Protein AF-A0A8T3CC14-F1 (afdb_monomer)

InterPro domains:
  IPR018848 WIYLD domain [PF10440] (1-51)
  IPR043017 WIYLD domain superfamily [G3DSA:1.10.8.850] (1-60)

pLDDT: mean 75.84, std 18.93, range [40.72, 94.38]

Organism: Dendrobium nobile (NCBI:txid94219)

Structure (mmCIF, N/CA/C/O backbone):
data_AF-A0A8T3CC14-F1
#
_entry.id   AF-A0A8T3CC14-F1
#
loop_
_atom_site.group_PDB
_atom_site.id
_atom_site.type_symbol
_atom_site.label_atom_id
_atom_site.label_alt_id
_atom_site.label_comp_id
_atom_site.label_asym_id
_atom_site.label_entity_id
_atom_site.label_seq_id
_atom_site.pdbx_PDB_ins_code
_atom_site.Cartn_x
_atom_site.Cartn_y
_atom_site.Cartn_z
_atom_site.occupancy
_atom_site.B_iso_or_equiv
_atom_site.auth_seq_i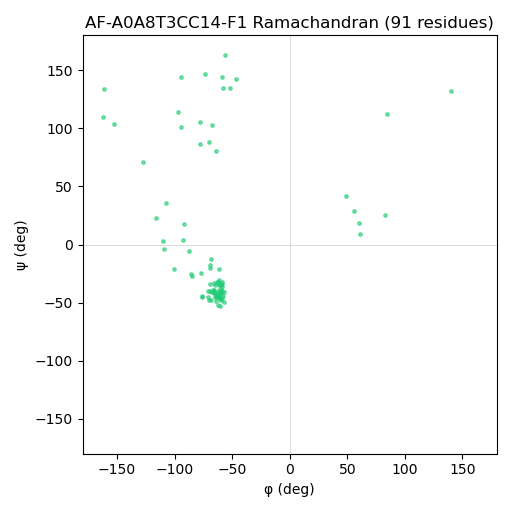d
_atom_site.auth_comp_id
_atom_site.auth_asym_id
_atom_site.auth_atom_id
_atom_site.pdbx_PDB_model_num
ATOM 1 N N . MET A 1 1 ? 0.660 -6.688 -9.424 1.00 86.75 1 MET A N 1
ATOM 2 C CA . MET A 1 1 ? -0.436 -6.487 -8.458 1.00 86.75 1 MET A CA 1
ATOM 3 C C . MET A 1 1 ? -0.525 -7.635 -7.461 1.00 86.75 1 MET A C 1
ATOM 5 O O . MET A 1 1 ? -0.317 -7.400 -6.278 1.00 86.75 1 MET A O 1
ATOM 9 N N . ASP A 1 2 ? -0.731 -8.871 -7.918 1.00 90.19 2 ASP A N 1
ATOM 10 C CA . ASP A 1 2 ? -1.008 -10.025 -7.040 1.00 90.19 2 ASP A CA 1
ATOM 11 C C . ASP A 1 2 ? 0.106 -10.341 -6.038 1.00 90.19 2 ASP A C 1
ATOM 13 O O . ASP A 1 2 ? -0.172 -10.668 -4.890 1.00 90.19 2 ASP A O 1
ATOM 17 N N . ALA A 1 3 ? 1.370 -10.146 -6.427 1.00 90.50 3 ALA A N 1
ATOM 18 C CA . ALA A 1 3 ? 2.509 -10.323 -5.525 1.00 90.50 3 ALA A CA 1
ATOM 19 C C . ALA A 1 3 ? 2.467 -9.374 -4.311 1.00 90.50 3 ALA A C 1
ATOM 21 O O . ALA A 1 3 ? 2.782 -9.782 -3.196 1.00 90.50 3 ALA A O 1
ATOM 22 N N . ALA A 1 4 ? 2.052 -8.120 -4.516 1.00 89.69 4 ALA A N 1
ATOM 23 C CA . ALA A 1 4 ? 1.924 -7.145 -3.436 1.00 89.69 4 ALA A CA 1
ATOM 24 C C . ALA A 1 4 ? 0.738 -7.488 -2.524 1.00 89.69 4 ALA A C 1
ATOM 26 O O . ALA A 1 4 ? 0.861 -7.398 -1.306 1.00 89.69 4 ALA A O 1
ATOM 27 N N . ILE A 1 5 ? -0.381 -7.936 -3.108 1.00 93.94 5 ILE A N 1
ATOM 28 C CA . ILE A 1 5 ? -1.554 -8.393 -2.353 1.00 93.94 5 ILE A CA 1
ATOM 29 C C . ILE A 1 5 ?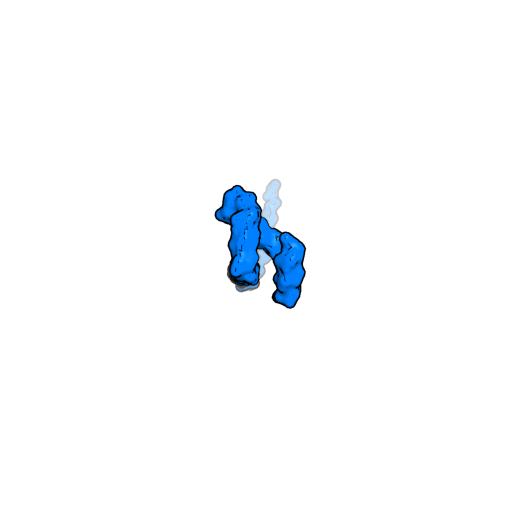 -1.167 -9.583 -1.472 1.00 93.94 5 ILE A C 1
ATOM 31 O O . ILE A 1 5 ? -1.323 -9.511 -0.261 1.00 93.94 5 ILE A O 1
ATOM 35 N N . ALA A 1 6 ? -0.567 -10.629 -2.042 1.00 93.12 6 ALA A N 1
ATOM 36 C CA . ALA A 1 6 ? -0.152 -11.810 -1.287 1.00 93.12 6 ALA A CA 1
ATOM 37 C C . ALA A 1 6 ? 0.823 -11.468 -0.143 1.00 93.12 6 ALA A C 1
ATOM 39 O O . ALA A 1 6 ? 0.649 -11.936 0.983 1.00 93.12 6 ALA A O 1
ATOM 40 N N . ALA A 1 7 ? 1.814 -10.609 -0.407 1.00 91.06 7 ALA A N 1
ATOM 41 C CA . ALA A 1 7 ? 2.789 -10.198 0.600 1.00 91.06 7 ALA A CA 1
ATOM 42 C C . ALA A 1 7 ? 2.139 -9.412 1.747 1.00 91.06 7 ALA A C 1
ATOM 44 O O . ALA A 1 7 ? 2.407 -9.677 2.917 1.00 91.06 7 ALA A O 1
ATOM 45 N N . LEU A 1 8 ? 1.264 -8.457 1.436 1.00 92.56 8 LEU A N 1
ATOM 46 C CA . LEU A 1 8 ? 0.700 -7.548 2.433 1.00 92.56 8 LEU A CA 1
ATOM 47 C C . LEU A 1 8 ? -0.520 -8.133 3.152 1.00 92.56 8 LEU A C 1
ATOM 49 O O . LEU A 1 8 ? -0.748 -7.815 4.319 1.00 92.56 8 LEU A O 1
ATOM 53 N N . THR A 1 9 ? -1.263 -9.045 2.526 1.00 94.12 9 THR A N 1
ATOM 54 C CA . THR A 1 9 ? -2.330 -9.792 3.205 1.00 94.12 9 THR A CA 1
ATOM 55 C C . THR A 1 9 ? -1.769 -10.662 4.329 1.00 94.12 9 THR A C 1
ATOM 57 O O . THR A 1 9 ? -2.403 -10.768 5.377 1.00 94.12 9 THR A O 1
ATOM 60 N N . SER A 1 10 ? -0.541 -11.183 4.192 1.00 91.31 10 SER A N 1
ATOM 61 C CA . SER A 1 10 ? 0.133 -11.912 5.282 1.00 91.31 10 SER A CA 1
ATOM 62 C C . SER A 1 10 ? 0.368 -11.061 6.544 1.00 91.31 10 SER A C 1
ATOM 64 O O . SER A 1 10 ? 0.494 -11.598 7.641 1.00 91.31 10 SER A O 1
ATOM 66 N N . LEU A 1 11 ? 0.362 -9.729 6.407 1.00 89.50 11 LEU A N 1
ATOM 67 C CA . LEU A 1 11 ? 0.509 -8.761 7.498 1.00 89.50 11 LEU A CA 1
ATOM 68 C C . LEU A 1 11 ? -0.840 -8.292 8.082 1.00 89.50 11 LEU A C 1
ATOM 70 O O . LEU A 1 11 ? -0.866 -7.408 8.939 1.00 89.50 11 LEU A O 1
ATOM 74 N N . GLY A 1 12 ? -1.967 -8.846 7.621 1.00 91.69 12 GLY A N 1
ATOM 75 C CA . GLY A 1 12 ? -3.307 -8.494 8.105 1.00 91.69 12 GLY A CA 1
ATOM 76 C C . GLY A 1 12 ? -3.911 -7.238 7.463 1.00 91.69 12 GLY A C 1
ATOM 77 O O . GLY A 1 12 ? -4.737 -6.556 8.080 1.00 91.69 12 GLY A O 1
ATOM 78 N N . PHE A 1 13 ? -3.493 -6.889 6.244 1.00 92.94 13 PHE A N 1
ATOM 79 C CA . PHE A 1 13 ? -4.156 -5.869 5.425 1.00 92.94 13 PHE A CA 1
ATOM 80 C C . PHE A 1 13 ? -5.170 -6.510 4.468 1.00 92.94 13 PHE A C 1
ATOM 82 O O . PHE A 1 13 ? -4.940 -7.611 3.963 1.00 92.94 13 PHE A O 1
ATOM 89 N N . SER A 1 14 ? -6.292 -5.828 4.218 1.00 94.38 14 SER A N 1
ATOM 90 C CA . SER A 1 14 ? -7.287 -6.310 3.257 1.00 94.38 14 SER A CA 1
ATOM 91 C C . SER A 1 14 ? -6.771 -6.131 1.826 1.00 94.38 14 SER A C 1
ATOM 93 O O . SER A 1 14 ? -6.032 -5.187 1.536 1.00 94.38 14 SER A O 1
ATOM 95 N N . ALA A 1 15 ? -7.138 -7.047 0.928 1.00 94.00 15 ALA A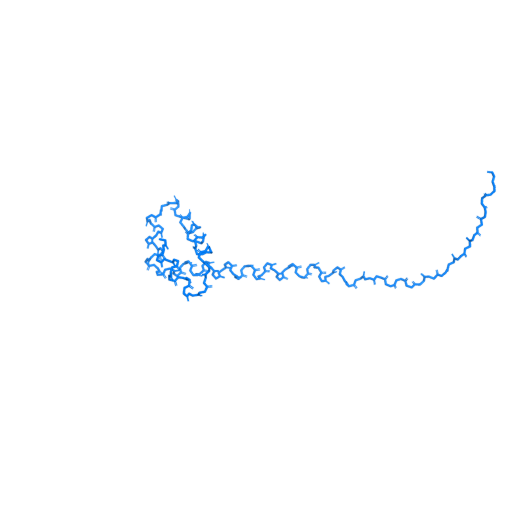 N 1
ATOM 96 C CA . ALA A 1 15 ? -6.727 -6.975 -0.474 1.00 94.00 15 ALA A CA 1
ATOM 97 C C . ALA A 1 15 ? -7.210 -5.681 -1.148 1.00 94.00 15 ALA A C 1
ATOM 99 O O . ALA A 1 15 ? -6.492 -5.127 -1.977 1.00 94.00 15 ALA A O 1
ATOM 100 N N . ASP A 1 16 ? -8.388 -5.191 -0.767 1.00 93.88 16 ASP A N 1
ATOM 101 C CA . ASP A 1 16 ? -8.970 -3.968 -1.316 1.00 93.88 16 ASP A CA 1
ATOM 102 C C . ASP A 1 16 ? -8.217 -2.722 -0.835 1.00 93.88 16 ASP A C 1
ATOM 104 O O . ASP A 1 16 ? -7.782 -1.931 -1.670 1.00 93.88 16 ASP A O 1
ATOM 108 N N . ASP A 1 17 ? -7.885 -2.621 0.460 1.00 93.25 17 ASP A N 1
ATOM 109 C CA . ASP A 1 17 ? -7.061 -1.510 0.969 1.00 93.25 17 ASP A CA 1
ATOM 110 C C . ASP A 1 17 ? -5.684 -1.468 0.291 1.00 93.25 17 ASP A C 1
ATOM 112 O O . ASP A 1 17 ? -5.143 -0.396 -0.007 1.00 93.25 17 ASP A O 1
ATOM 116 N N . ILE A 1 18 ? -5.090 -2.646 0.061 1.00 94.25 18 ILE A N 1
ATOM 117 C CA . ILE A 1 18 ? -3.810 -2.777 -0.638 1.00 94.25 18 ILE A CA 1
ATOM 118 C C . ILE A 1 18 ? -3.951 -2.272 -2.075 1.00 94.25 18 ILE A C 1
ATOM 120 O O . ILE A 1 18 ? -3.079 -1.537 -2.547 1.00 94.25 18 ILE A O 1
ATOM 124 N N . ARG A 1 19 ? -5.034 -2.644 -2.770 1.00 94.25 19 ARG A N 1
ATOM 125 C CA . ARG A 1 19 ? -5.279 -2.214 -4.148 1.00 94.25 19 ARG A CA 1
ATOM 126 C C . ARG A 1 19 ? -5.428 -0.711 -4.252 1.00 94.25 19 ARG A C 1
ATOM 128 O O . ARG A 1 19 ? -4.693 -0.098 -5.024 1.00 94.25 19 ARG A O 1
ATOM 135 N N . ASP A 1 20 ? -6.298 -0.136 -3.439 1.00 94.00 20 ASP A N 1
ATOM 136 C CA . ASP A 1 20 ? -6.569 1.298 -3.448 1.00 94.00 20 ASP A CA 1
ATOM 137 C C . ASP A 1 20 ? -5.311 2.103 -3.125 1.00 94.00 20 ASP A C 1
ATOM 139 O O . ASP A 1 20 ? -4.987 3.078 -3.799 1.00 94.00 20 ASP A O 1
ATOM 143 N N . THR A 1 21 ? -4.531 1.646 -2.145 1.00 93.00 21 THR A N 1
ATOM 144 C CA . THR A 1 21 ? -3.278 2.310 -1.771 1.00 93.00 21 THR A CA 1
ATOM 145 C C . THR A 1 21 ? -2.236 2.245 -2.885 1.00 93.00 21 THR A C 1
ATOM 147 O O . THR A 1 21 ? -1.534 3.221 -3.129 1.00 93.00 21 THR A O 1
ATOM 150 N N . ILE A 1 22 ? -2.127 1.120 -3.592 1.00 92.25 22 ILE A N 1
ATOM 151 C CA . ILE A 1 22 ? -1.227 1.021 -4.744 1.00 92.25 22 ILE A CA 1
ATOM 152 C C . ILE A 1 22 ? -1.698 1.944 -5.871 1.00 92.25 22 ILE A C 1
ATOM 154 O O . ILE A 1 22 ? -0.862 2.627 -6.456 1.00 92.25 22 ILE A O 1
ATOM 158 N N . TYR A 1 23 ? -3.001 2.020 -6.154 1.00 91.81 23 TYR A N 1
ATOM 159 C CA . TYR A 1 23 ? -3.525 2.944 -7.161 1.00 91.81 23 TYR A CA 1
ATOM 160 C C . TYR A 1 23 ? -3.242 4.407 -6.814 1.00 91.81 23 TYR A C 1
ATOM 162 O O . TYR A 1 23 ? -2.787 5.145 -7.682 1.00 91.81 23 TYR A O 1
ATOM 170 N N . GLU A 1 24 ? -3.424 4.817 -5.558 1.00 90.69 24 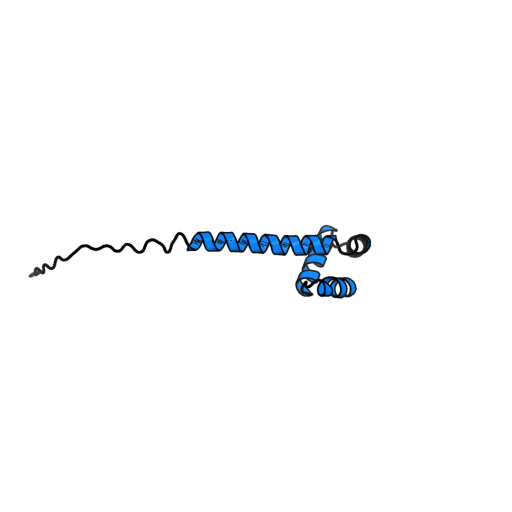GLU A N 1
ATOM 171 C CA . GLU A 1 24 ? -3.061 6.165 -5.099 1.00 90.69 24 GLU A CA 1
ATOM 172 C C . GLU A 1 24 ? -1.569 6.461 -5.290 1.00 90.69 24 GLU A C 1
ATOM 174 O O . GLU A 1 24 ? -1.203 7.546 -5.741 1.00 90.69 24 GLU A O 1
ATOM 179 N N . ILE A 1 25 ? -0.697 5.494 -4.985 1.00 89.56 25 ILE A N 1
ATOM 180 C CA . ILE A 1 25 ? 0.745 5.653 -5.205 1.00 89.56 25 ILE A CA 1
ATOM 181 C C . ILE A 1 25 ? 1.037 5.800 -6.699 1.00 89.56 25 ILE A C 1
ATOM 183 O O . ILE A 1 25 ? 1.794 6.685 -7.074 1.00 89.56 25 ILE A O 1
ATOM 187 N N . LEU A 1 26 ? 0.438 4.973 -7.560 1.00 89.25 26 LEU A N 1
ATOM 188 C CA . LEU A 1 26 ? 0.654 5.045 -9.009 1.00 89.25 26 LEU A CA 1
ATOM 189 C C . LEU A 1 26 ? 0.130 6.355 -9.619 1.00 89.25 26 LEU A C 1
ATOM 191 O O . LEU A 1 26 ? 0.764 6.894 -10.524 1.00 89.25 26 LEU A O 1
ATOM 195 N N . GLN A 1 27 ? -0.975 6.900 -9.100 1.00 88.56 27 GLN A N 1
ATOM 196 C CA . GLN A 1 27 ? -1.484 8.213 -9.512 1.00 88.56 27 GLN A CA 1
ATOM 197 C C . GLN A 1 27 ? -0.494 9.343 -9.207 1.00 88.56 27 GLN A C 1
ATOM 199 O O . GLN A 1 27 ? -0.411 10.295 -9.977 1.00 88.56 27 GLN A O 1
ATOM 204 N N . ALA A 1 28 ? 0.297 9.231 -8.135 1.00 86.81 28 ALA A N 1
ATOM 205 C CA . ALA A 1 28 ? 1.325 10.219 -7.802 1.00 86.81 28 ALA A CA 1
ATOM 206 C C . ALA A 1 28 ? 2.506 10.244 -8.795 1.00 86.81 28 ALA A C 1
ATOM 208 O O . ALA A 1 28 ? 3.297 11.184 -8.766 1.00 86.81 28 ALA A O 1
ATOM 209 N N . TYR A 1 29 ? 2.623 9.240 -9.670 1.00 86.50 29 TYR A N 1
ATOM 210 C CA . TYR A 1 29 ? 3.632 9.157 -10.731 1.00 86.50 29 TYR A CA 1
ATOM 211 C C . TYR A 1 29 ? 3.024 9.399 -12.124 1.00 86.50 29 TYR A C 1
ATOM 213 O O . TYR A 1 29 ? 3.406 8.734 -13.080 1.00 86.50 29 TYR A O 1
ATOM 221 N N . ASP A 1 30 ? 2.038 10.295 -12.245 1.00 83.56 30 ASP A N 1
ATOM 222 C CA . ASP A 1 30 ? 1.342 10.614 -13.507 1.00 83.56 30 ASP A CA 1
ATOM 223 C C . ASP A 1 30 ? 0.721 9.391 -14.210 1.00 83.56 30 ASP A C 1
ATOM 225 O O . ASP A 1 30 ? 0.568 9.350 -15.430 1.00 83.56 30 ASP A O 1
ATOM 229 N N . ASN A 1 31 ? 0.339 8.373 -13.433 1.00 75.06 31 ASN A N 1
ATOM 230 C CA . ASN A 1 31 ? -0.099 7.065 -13.928 1.00 75.06 31 ASN A CA 1
ATOM 231 C C . ASN A 1 31 ? 0.956 6.310 -14.757 1.00 75.06 31 ASN A C 1
ATOM 233 O O . ASN A 1 31 ? 0.610 5.342 -15.442 1.00 75.06 31 ASN A O 1
ATOM 237 N N . ASP A 1 32 ? 2.240 6.674 -14.663 1.00 88.19 32 ASP A N 1
ATOM 238 C CA . ASP A 1 32 ? 3.325 5.827 -15.147 1.00 88.19 32 ASP A CA 1
ATOM 239 C C . ASP A 1 32 ? 3.443 4.603 -14.234 1.00 88.19 32 ASP A C 1
ATOM 241 O O . ASP A 1 32 ? 4.180 4.545 -13.241 1.00 88.19 32 ASP A O 1
ATOM 245 N N . ALA A 1 33 ? 2.663 3.587 -14.598 1.00 80.81 33 ALA A N 1
ATOM 246 C CA . ALA A 1 33 ? 2.628 2.327 -13.893 1.00 80.81 33 ALA A CA 1
ATOM 247 C C . ALA A 1 33 ? 4.013 1.665 -13.865 1.00 80.81 33 ALA A C 1
ATOM 249 O O . ALA A 1 33 ? 4.340 1.008 -12.882 1.00 80.81 33 ALA A O 1
ATOM 250 N N . VAL A 1 34 ? 4.853 1.831 -14.890 1.00 86.38 34 VAL A N 1
ATOM 251 C CA . VAL A 1 34 ? 6.155 1.153 -14.968 1.00 86.38 34 VAL A CA 1
ATOM 252 C C . VAL A 1 34 ? 7.116 1.728 -13.932 1.00 86.38 34 VAL A C 1
ATOM 254 O O . VAL A 1 34 ? 7.730 0.965 -13.177 1.00 86.38 34 VAL A O 1
ATOM 257 N N . ILE A 1 35 ? 7.205 3.057 -13.850 1.00 86.69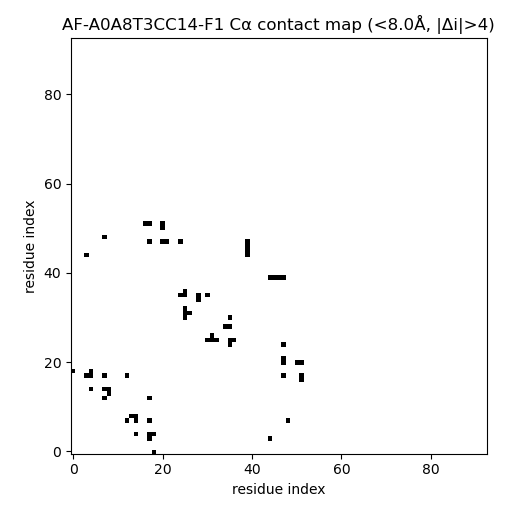 35 ILE A N 1
ATOM 258 C CA . ILE A 1 35 ? 8.053 3.758 -12.880 1.00 86.69 35 ILE A CA 1
ATOM 259 C C . ILE A 1 35 ? 7.517 3.553 -11.460 1.00 86.69 35 ILE A C 1
ATOM 261 O O . ILE A 1 35 ? 8.273 3.151 -10.569 1.00 86.69 35 ILE A O 1
ATOM 265 N N . GLY A 1 36 ? 6.211 3.732 -11.252 1.00 87.19 36 GLY A N 1
ATOM 266 C CA . GLY A 1 36 ? 5.589 3.556 -9.941 1.00 87.19 36 GLY A CA 1
ATOM 267 C C . GLY A 1 36 ? 5.740 2.127 -9.404 1.00 87.19 36 GLY A C 1
ATOM 268 O O . GLY A 1 36 ? 6.162 1.924 -8.263 1.00 87.19 36 GLY A O 1
ATOM 269 N N . TRP A 1 37 ? 5.503 1.103 -10.236 1.00 89.31 37 TRP A N 1
ATOM 270 C CA . TRP A 1 37 ? 5.699 -0.299 -9.841 1.00 89.31 37 TRP A CA 1
ATOM 271 C C . TRP A 1 37 ? 7.155 -0.658 -9.575 1.00 89.31 37 TRP A C 1
ATOM 273 O O . TRP A 1 37 ? 7.432 -1.533 -8.746 1.00 89.31 37 TRP A O 1
ATOM 283 N N . ARG A 1 38 ? 8.090 -0.039 -10.299 1.00 89.25 38 ARG A N 1
ATOM 284 C CA . ARG A 1 38 ? 9.519 -0.217 -10.055 1.00 89.25 38 ARG A CA 1
ATOM 285 C C . ARG A 1 38 ? 9.886 0.318 -8.674 1.00 89.25 38 ARG A C 1
ATOM 287 O O . ARG A 1 38 ? 10.455 -0.434 -7.890 1.00 89.25 38 ARG A O 1
ATOM 294 N N . PHE A 1 39 ? 9.451 1.529 -8.338 1.00 88.06 39 PHE A N 1
ATOM 295 C CA . PHE A 1 39 ? 9.688 2.123 -7.024 1.00 88.06 39 PHE A CA 1
ATOM 296 C C . PHE A 1 39 ? 9.065 1.290 -5.893 1.00 88.06 39 PHE A C 1
ATOM 298 O O . PHE A 1 39 ? 9.732 0.944 -4.919 1.00 88.06 39 PHE A O 1
ATOM 305 N N . ILE A 1 40 ? 7.806 0.868 -6.048 1.00 88.69 40 ILE A N 1
ATOM 306 C CA . ILE A 1 40 ? 7.113 0.029 -5.056 1.00 88.69 40 ILE A CA 1
ATOM 307 C C . ILE A 1 40 ? 7.884 -1.273 -4.775 1.00 88.69 40 ILE A C 1
ATOM 309 O O . ILE A 1 40 ? 7.984 -1.694 -3.619 1.00 88.69 40 ILE A O 1
ATOM 313 N N . ARG A 1 41 ? 8.442 -1.908 -5.815 1.00 88.06 41 ARG A N 1
ATOM 314 C CA . ARG A 1 41 ? 9.217 -3.151 -5.678 1.00 88.06 41 ARG A CA 1
ATOM 315 C C . ARG A 1 41 ? 10.616 -2.922 -5.118 1.00 88.06 41 ARG A C 1
ATOM 317 O O . ARG A 1 41 ? 11.013 -3.660 -4.223 1.00 88.06 41 ARG A O 1
ATOM 324 N N . GLU A 1 42 ? 11.338 -1.911 -5.597 1.00 90.56 42 GLU A N 1
ATOM 325 C CA . GLU A 1 42 ? 12.688 -1.579 -5.114 1.00 90.56 42 GLU A CA 1
ATOM 326 C C . GLU A 1 42 ? 12.686 -1.263 -3.610 1.00 90.56 42 GLU A C 1
ATOM 328 O O . GLU A 1 42 ? 13.595 -1.656 -2.881 1.00 90.56 42 GLU A O 1
ATOM 333 N N . TYR A 1 43 ? 11.603 -0.662 -3.111 1.00 89.06 43 TYR A N 1
ATOM 334 C CA . TYR A 1 43 ? 11.407 -0.387 -1.688 1.00 89.06 43 TYR A CA 1
ATOM 335 C C . TYR A 1 43 ? 10.667 -1.500 -0.923 1.00 89.06 43 TYR A C 1
ATOM 337 O O . TYR A 1 43 ? 10.180 -1.252 0.182 1.00 89.06 43 TYR A O 1
ATOM 345 N N . ASN A 1 44 ? 10.580 -2.722 -1.466 1.00 87.75 44 ASN A N 1
ATOM 346 C CA . ASN A 1 44 ? 9.969 -3.893 -0.814 1.00 87.75 44 ASN A CA 1
ATOM 347 C C . ASN A 1 44 ? 8.576 -3.608 -0.217 1.00 87.75 44 ASN A C 1
ATOM 349 O O . ASN A 1 44 ? 8.275 -3.994 0.911 1.00 87.75 44 ASN A O 1
ATOM 353 N N . TYR A 1 45 ? 7.733 -2.870 -0.943 1.00 90.38 45 TYR A N 1
ATOM 354 C CA . TYR A 1 45 ? 6.383 -2.484 -0.509 1.00 90.38 45 TYR A CA 1
ATOM 355 C C . TYR A 1 45 ? 6.318 -1.621 0.768 1.00 90.38 45 TYR A C 1
ATOM 357 O O . TYR A 1 45 ? 5.224 -1.335 1.254 1.00 90.38 45 TYR A O 1
ATOM 365 N N . LYS A 1 46 ? 7.449 -1.129 1.296 1.00 91.19 46 LYS A N 1
ATOM 366 C CA . LYS A 1 46 ? 7.502 -0.325 2.532 1.00 91.19 46 LYS A CA 1
ATOM 367 C C . LYS A 1 46 ? 6.656 0.946 2.439 1.00 91.19 46 LYS A C 1
ATOM 369 O O . LYS A 1 46 ? 6.005 1.330 3.407 1.00 91.19 46 LYS A O 1
ATOM 374 N N . MET A 1 47 ? 6.626 1.573 1.263 1.00 90.06 47 MET A N 1
ATOM 375 C CA . MET A 1 47 ? 5.787 2.746 1.006 1.00 90.06 47 MET A CA 1
ATOM 376 C C . MET A 1 47 ? 4.294 2.416 1.134 1.00 90.06 47 MET A C 1
ATOM 378 O O . MET A 1 47 ? 3.566 3.146 1.801 1.00 90.06 47 MET A O 1
ATOM 382 N N . VAL A 1 48 ? 3.862 1.277 0.582 1.00 91.81 48 VAL A N 1
ATOM 383 C CA . VAL A 1 48 ? 2.475 0.797 0.676 1.00 91.81 48 VAL A CA 1
ATOM 384 C C . VAL A 1 48 ? 2.102 0.538 2.139 1.00 91.81 48 VAL A C 1
ATOM 386 O O . VAL A 1 48 ? 1.063 0.999 2.603 1.00 91.81 48 VAL A O 1
ATOM 389 N N . VAL A 1 49 ? 2.986 -0.120 2.900 1.00 93.00 49 VAL A N 1
ATOM 390 C CA . VAL A 1 49 ? 2.784 -0.381 4.337 1.00 93.00 49 VAL A CA 1
ATOM 391 C C . VAL A 1 49 ? 2.638 0.917 5.132 1.00 93.00 49 VAL A C 1
ATOM 393 O O . VAL A 1 49 ? 1.708 1.047 5.927 1.00 93.00 49 VAL A O 1
ATOM 396 N N . ASN A 1 50 ? 3.526 1.889 4.916 1.00 92.38 50 ASN A N 1
ATOM 397 C CA . ASN A 1 50 ? 3.476 3.171 5.620 1.00 92.38 50 ASN A CA 1
ATOM 398 C C . ASN A 1 50 ? 2.165 3.916 5.343 1.00 92.38 50 ASN A C 1
ATOM 400 O O . ASN A 1 50 ? 1.554 4.468 6.259 1.00 92.38 50 ASN A O 1
ATOM 404 N N . MET A 1 51 ? 1.711 3.903 4.092 1.00 91.94 51 MET A N 1
ATOM 405 C CA . MET A 1 51 ? 0.489 4.587 3.680 1.00 91.94 51 MET A CA 1
ATOM 406 C C . MET A 1 51 ? -0.761 3.903 4.261 1.00 91.94 51 MET A C 1
ATOM 408 O O . MET A 1 51 ? -1.642 4.582 4.789 1.00 91.94 51 MET A O 1
ATOM 412 N N . LEU A 1 52 ? -0.790 2.566 4.292 1.00 93.12 52 LEU A N 1
ATOM 413 C CA . LEU A 1 52 ? -1.835 1.786 4.968 1.00 93.12 52 LEU A CA 1
ATOM 4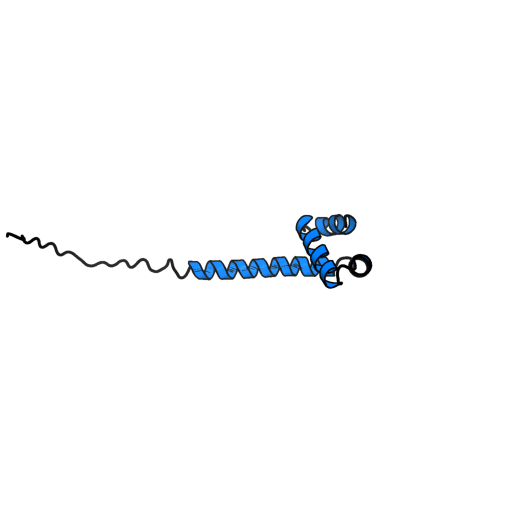14 C C . LEU A 1 52 ? -1.898 2.077 6.477 1.00 93.12 52 LEU A C 1
ATOM 416 O O . LEU A 1 52 ? -2.981 2.255 7.040 1.00 93.12 52 LEU A O 1
ATOM 420 N N . GLN A 1 53 ? -0.748 2.163 7.152 1.00 92.31 53 GLN A N 1
ATOM 421 C CA . GLN A 1 53 ? -0.702 2.517 8.575 1.00 92.31 53 GLN A CA 1
ATOM 422 C C . GLN A 1 53 ? -1.184 3.948 8.824 1.00 92.31 53 GLN A C 1
ATOM 424 O O . GLN A 1 53 ? -1.968 4.178 9.748 1.00 92.31 53 GLN A O 1
ATOM 429 N N . TYR A 1 54 ? -0.771 4.895 7.981 1.00 90.31 54 TYR A N 1
ATOM 430 C CA . TYR A 1 54 ? -1.216 6.283 8.061 1.00 90.31 54 TYR A CA 1
ATOM 431 C C . TYR A 1 54 ? -2.742 6.400 7.927 1.00 90.31 54 TYR A C 1
ATOM 433 O O . TYR A 1 54 ? -3.377 7.058 8.755 1.00 90.31 54 TYR A O 1
ATOM 441 N N . LYS A 1 55 ? -3.347 5.701 6.955 1.00 88.00 55 LYS A N 1
ATOM 442 C CA . LYS A 1 55 ? -4.810 5.642 6.780 1.00 88.00 55 LYS A CA 1
ATOM 443 C C . LYS A 1 55 ? -5.510 5.131 8.044 1.00 88.00 55 LYS A C 1
ATOM 445 O O . LYS A 1 55 ? -6.373 5.824 8.586 1.00 88.00 55 LYS A O 1
ATOM 450 N N . ARG A 1 56 ? -5.050 4.005 8.604 1.00 87.31 56 ARG A N 1
ATOM 451 C CA . ARG A 1 56 ? -5.591 3.442 9.859 1.00 87.31 56 ARG A CA 1
ATOM 452 C C . ARG A 1 56 ? -5.487 4.411 11.043 1.00 87.31 56 ARG A C 1
ATOM 454 O O . ARG A 1 56 ? -6.402 4.489 11.863 1.00 87.31 56 ARG A O 1
ATOM 461 N N . MET A 1 57 ? -4.382 5.147 11.171 1.00 85.44 57 MET A N 1
ATOM 462 C CA . MET A 1 57 ? -4.215 6.138 12.244 1.00 85.44 57 MET A CA 1
ATOM 463 C C . MET A 1 57 ? -5.150 7.340 12.067 1.00 85.44 57 MET A C 1
ATOM 465 O O . MET A 1 57 ? -5.740 7.809 13.045 1.00 85.44 57 MET A O 1
ATOM 469 N N . LYS A 1 58 ? -5.322 7.817 10.830 1.00 84.88 58 LYS A N 1
ATOM 470 C CA . LYS A 1 58 ? -6.191 8.954 10.504 1.00 84.88 58 LYS A CA 1
ATOM 471 C C . LYS A 1 58 ? -7.663 8.647 10.795 1.00 84.88 58 LYS A C 1
ATOM 473 O O . LYS A 1 58 ? -8.351 9.476 11.389 1.00 84.88 58 LYS A O 1
ATOM 478 N N . GLU A 1 59 ? -8.127 7.442 10.476 1.00 76.94 59 GLU A N 1
ATOM 479 C CA . GLU A 1 59 ? -9.493 6.996 10.784 1.00 76.94 59 GLU A CA 1
ATOM 480 C C . GLU A 1 59 ? -9.776 6.920 12.289 1.00 76.94 59 GLU A C 1
ATOM 482 O O . GLU A 1 59 ? -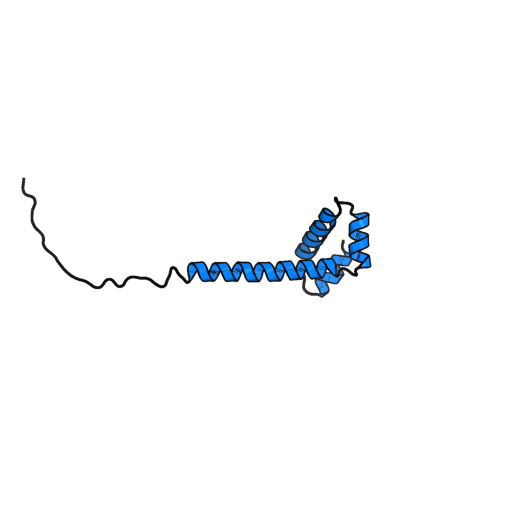10.831 7.367 12.749 1.00 76.94 59 GLU A O 1
ATOM 487 N N . LYS A 1 60 ? -8.825 6.411 13.086 1.00 72.00 60 LYS A N 1
ATOM 488 C CA . LYS A 1 60 ? -8.956 6.377 14.553 1.00 72.00 60 LYS A CA 1
ATOM 489 C C . LYS A 1 60 ? -9.094 7.782 15.144 1.00 72.00 60 LYS A C 1
ATOM 491 O O . LYS A 1 60 ? -9.921 8.002 16.028 1.00 72.00 60 LYS A O 1
ATOM 496 N N . GLN A 1 61 ? -8.332 8.747 14.629 1.00 63.75 61 GLN A N 1
ATOM 497 C CA . GLN A 1 61 ? -8.436 10.141 15.069 1.00 63.75 61 GLN A CA 1
ATOM 498 C C . GLN A 1 61 ? -9.749 10.808 14.636 1.00 63.75 61 GLN A C 1
ATOM 500 O O . GLN A 1 61 ? -10.290 11.623 15.385 1.00 63.75 61 GLN A O 1
ATOM 505 N N . ALA A 1 62 ? -10.288 10.462 13.463 1.00 60.94 62 ALA A N 1
ATOM 506 C CA . ALA A 1 62 ? -11.568 10.992 12.993 1.00 60.94 62 ALA A CA 1
ATOM 507 C C . ALA A 1 62 ? -12.748 10.525 13.866 1.00 60.94 62 ALA A C 1
ATOM 509 O O . ALA A 1 62 ? -13.598 11.338 14.230 1.00 60.94 62 ALA A O 1
ATOM 510 N N . LYS A 1 63 ? -12.765 9.251 14.283 1.00 55.16 63 LYS A N 1
ATOM 511 C CA . LYS A 1 63 ? -13.822 8.696 15.153 1.00 55.16 63 LYS A CA 1
ATOM 512 C C . LYS A 1 63 ? -13.812 9.302 16.563 1.00 55.16 63 LYS A C 1
ATOM 514 O O . LYS A 1 63 ? -14.866 9.657 17.081 1.00 55.16 63 LYS A O 1
ATOM 519 N N . SER A 1 64 ? -12.630 9.541 17.137 1.00 55.16 64 SER A N 1
ATOM 520 C CA . SER A 1 64 ? -12.491 10.180 18.460 1.00 55.16 64 SER A CA 1
ATOM 521 C C . SER A 1 64 ? -13.057 11.610 18.520 1.00 55.16 64 SER A C 1
ATOM 523 O O . SER A 1 64 ? -13.540 12.047 19.566 1.00 55.16 64 SER A O 1
ATOM 525 N N . LYS A 1 65 ? -13.033 12.353 17.405 1.00 52.09 65 LYS A N 1
ATOM 526 C CA . LYS A 1 65 ? -13.594 13.714 17.340 1.00 52.09 65 LYS A CA 1
ATOM 527 C C . LYS A 1 65 ? -15.121 13.735 17.251 1.00 52.09 65 LYS A C 1
ATOM 529 O O . LYS A 1 65 ? -15.724 14.728 17.644 1.00 52.09 65 LYS A O 1
ATOM 534 N N . HIS A 1 66 ? -15.739 12.667 16.750 1.00 44.19 66 HIS A N 1
ATOM 535 C CA . HIS A 1 66 ? -17.192 12.581 16.628 1.00 44.19 66 HIS A CA 1
ATOM 536 C C . HIS A 1 66 ? -17.837 12.313 17.993 1.00 44.19 66 HIS A C 1
ATOM 538 O O . HIS A 1 66 ? -18.738 13.042 18.385 1.00 44.19 66 HIS A O 1
ATOM 544 N N . GLU A 1 67 ? -17.304 11.379 18.784 1.00 43.50 67 GLU A N 1
ATOM 545 C CA . GLU A 1 67 ? -17.865 11.021 20.099 1.00 43.50 67 GLU A CA 1
ATOM 546 C C . GLU A 1 67 ? -17.879 12.198 21.095 1.00 43.50 67 GLU A C 1
ATOM 548 O O . GLU A 1 67 ? -18.846 12.397 21.829 1.00 43.50 67 GLU A O 1
ATOM 553 N N . LYS A 1 68 ? -16.868 13.076 21.039 1.00 46.81 68 LYS A N 1
ATOM 554 C CA . LYS A 1 68 ? -16.815 14.290 21.871 1.00 46.81 68 LYS A CA 1
ATOM 555 C C . LYS A 1 68 ? -17.849 15.358 21.495 1.00 46.81 68 LYS A C 1
ATOM 557 O O . LYS A 1 68 ? -18.101 16.239 22.309 1.00 46.81 68 LYS A O 1
ATOM 562 N N . LYS A 1 69 ? -18.442 15.302 20.295 1.00 40.72 69 LYS A N 1
ATOM 56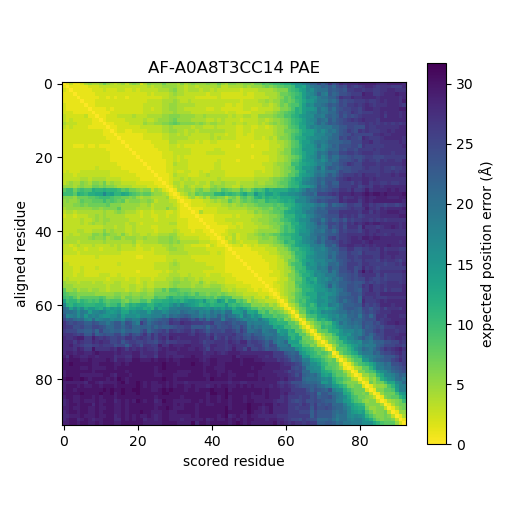3 C CA . LYS A 1 69 ? -19.463 16.268 19.852 1.00 40.72 69 LYS A CA 1
ATOM 564 C C . LYS A 1 69 ? -20.879 15.884 20.307 1.00 40.72 69 LYS A C 1
ATOM 566 O O . LYS A 1 69 ? -21.711 16.771 20.460 1.00 40.72 69 LYS A O 1
ATOM 571 N N . TYR A 1 70 ? -21.147 14.598 20.558 1.00 46.94 70 TYR A N 1
ATOM 572 C CA . TYR A 1 70 ? -22.463 14.120 21.020 1.00 46.94 70 TYR A CA 1
ATOM 573 C C . TYR A 1 70 ? -22.514 13.857 22.530 1.00 46.94 70 TYR A C 1
ATOM 575 O O . TYR A 1 70 ? -23.591 13.929 23.113 1.00 46.94 70 TYR A O 1
ATOM 583 N N . ALA A 1 71 ? -21.370 13.657 23.195 1.00 45.00 71 ALA A N 1
ATOM 584 C CA . ALA A 1 71 ? -21.312 13.614 24.659 1.00 45.00 71 ALA A CA 1
ATOM 585 C C . ALA A 1 71 ? -21.568 14.987 25.321 1.00 45.00 71 ALA A C 1
ATOM 587 O O . ALA A 1 71 ? -21.949 15.037 26.486 1.00 45.00 71 ALA A O 1
ATOM 588 N N . SER A 1 72 ? -21.405 16.100 24.592 1.00 44.06 72 SER A N 1
ATOM 589 C CA . SER A 1 72 ? -21.678 17.450 25.111 1.00 44.06 72 SER A CA 1
ATOM 590 C C . SER A 1 72 ? -23.132 17.912 24.950 1.00 44.06 72 SER A C 1
ATOM 592 O O . SER A 1 72 ? -23.455 18.991 25.425 1.00 44.06 72 SER A O 1
ATOM 594 N N . TYR A 1 73 ? -23.999 17.146 24.271 1.00 49.97 73 TYR A N 1
ATOM 595 C CA . TYR A 1 73 ? -25.406 17.520 24.026 1.00 49.97 73 TYR A CA 1
ATOM 596 C C . TYR A 1 73 ? -26.424 16.679 24.814 1.00 49.97 73 TYR A C 1
ATOM 598 O O . TYR A 1 73 ? -27.616 16.955 24.752 1.00 49.97 73 TYR A O 1
ATOM 606 N N . SER A 1 74 ? -25.978 15.665 25.564 1.00 47.84 74 SER A N 1
ATOM 607 C CA . SER A 1 74 ? -26.857 14.749 26.311 1.00 47.84 74 SER A CA 1
ATOM 608 C C . SER A 1 74 ? -26.666 14.823 27.834 1.00 47.84 74 SER A C 1
ATOM 610 O O . SER A 1 74 ? -26.986 13.867 28.537 1.00 47.84 74 SER A O 1
ATOM 612 N N . ALA A 1 75 ? -26.136 15.942 28.344 1.00 52.19 75 ALA A N 1
ATOM 613 C CA . ALA A 1 75 ? -25.971 16.198 29.780 1.00 52.19 75 ALA A CA 1
ATOM 614 C C . ALA A 1 75 ? -26.912 17.287 30.332 1.00 52.19 75 ALA A C 1
ATOM 616 O O . ALA A 1 75 ? -26.851 17.595 31.516 1.00 52.19 75 ALA A O 1
ATOM 617 N N . GLU A 1 76 ? -27.811 17.842 29.516 1.00 53.09 76 GLU A N 1
ATOM 618 C CA . GLU A 1 76 ? -28.761 18.867 29.959 1.00 53.09 76 GLU A CA 1
ATOM 619 C C . GLU A 1 76 ? -30.184 18.445 29.590 1.00 53.09 76 GLU A C 1
ATOM 621 O O . GLU A 1 76 ? -30.817 18.997 28.697 1.00 53.09 76 GLU A O 1
ATOM 626 N N . ALA A 1 77 ? -30.700 17.431 30.288 1.00 54.12 77 ALA A N 1
ATOM 627 C CA . ALA A 1 77 ? -32.131 17.390 30.545 1.00 54.12 77 ALA A CA 1
ATOM 628 C C . ALA A 1 77 ? -32.382 18.386 31.689 1.00 54.12 77 ALA A C 1
ATOM 630 O O . ALA A 1 77 ? -32.009 18.088 32.827 1.00 54.12 77 ALA A O 1
ATOM 631 N N . PRO A 1 78 ? -32.958 19.576 31.443 1.00 47.59 78 PRO A N 1
ATOM 632 C CA . PRO A 1 78 ? -33.391 20.419 32.537 1.00 47.59 78 PRO A CA 1
ATOM 633 C C . PRO A 1 78 ? -34.559 19.712 33.223 1.00 47.59 78 PRO A C 1
ATOM 635 O O . PRO A 1 78 ? -35.694 19.740 32.749 1.00 47.59 78 PRO A O 1
ATOM 638 N N . THR A 1 79 ? -34.295 19.094 34.373 1.00 59.25 79 THR A N 1
ATOM 639 C CA . THR A 1 79 ? -35.318 18.876 35.395 1.00 59.25 79 THR A CA 1
ATOM 640 C C . THR A 1 79 ? -35.760 20.249 35.887 1.00 59.25 79 THR A C 1
ATOM 642 O O . THR A 1 79 ? -35.291 20.743 36.910 1.00 59.25 79 THR A O 1
ATOM 645 N N . LYS A 1 80 ? -36.639 20.906 35.127 1.00 47.88 80 LYS A N 1
ATOM 646 C CA . LYS A 1 80 ? -37.431 22.019 35.634 1.00 47.88 80 LYS A CA 1
ATOM 647 C C . LYS A 1 80 ? -38.564 21.409 36.458 1.00 47.88 80 LYS A C 1
ATOM 649 O O . LYS A 1 80 ? -39.642 21.103 35.968 1.00 47.88 80 LYS A O 1
ATOM 654 N N . CYS A 1 81 ? -38.241 21.165 37.722 1.00 54.84 81 CYS A N 1
ATOM 655 C CA . CYS A 1 81 ? -39.168 21.361 38.826 1.00 54.84 81 CYS A CA 1
ATOM 656 C C . CYS A 1 81 ? -39.685 22.818 38.813 1.00 54.84 81 CYS A C 1
ATOM 658 O O . CYS A 1 81 ? -39.083 23.671 38.164 1.00 54.84 81 CYS A O 1
ATOM 660 N N . TYR A 1 82 ? -40.784 23.068 39.534 1.00 49.25 82 TYR A N 1
ATOM 661 C CA . TYR A 1 82 ? -41.775 24.156 39.401 1.00 49.25 82 TYR A CA 1
ATOM 662 C C . TYR A 1 82 ? -42.848 23.824 38.356 1.00 49.25 82 TYR A C 1
ATOM 664 O O . TYR A 1 82 ? -42.557 23.728 37.174 1.00 49.25 82 TYR A O 1
ATOM 672 N N . GLY A 1 83 ? -44.108 23.604 38.709 1.00 44.53 83 GLY A N 1
ATOM 673 C CA . GLY A 1 83 ? -44.845 23.990 39.911 1.00 44.53 83 GLY A CA 1
ATOM 674 C C . GLY A 1 83 ? -46.234 24.403 39.429 1.00 44.53 83 GLY A C 1
ATOM 675 O O . GLY A 1 83 ? -46.333 25.093 38.419 1.00 44.53 83 GLY A O 1
ATOM 676 N N . MET A 1 84 ? -47.274 23.898 40.086 1.00 48.12 84 MET A N 1
ATOM 677 C CA . MET A 1 84 ? -48.679 24.174 39.784 1.00 48.12 84 MET A CA 1
ATOM 678 C C . MET A 1 84 ? -48.942 25.669 39.573 1.00 48.12 84 MET A C 1
ATOM 680 O O . MET A 1 84 ? -48.387 26.485 40.299 1.00 48.12 84 MET A O 1
ATOM 684 N N . ASN A 1 85 ? -49.817 25.985 38.622 1.00 44.62 85 ASN A N 1
ATOM 685 C CA . ASN A 1 85 ? -51.000 26.802 38.876 1.00 44.62 85 ASN A CA 1
ATOM 686 C C . ASN A 1 85 ? -52.049 26.402 37.838 1.00 44.62 85 ASN A C 1
ATOM 688 O O . ASN A 1 85 ? -51.927 26.698 36.651 1.00 44.62 85 ASN A O 1
ATOM 692 N N . SER A 1 86 ? -53.022 25.633 38.318 1.00 55.16 86 SER A N 1
ATOM 693 C CA . SER A 1 86 ? -54.392 25.718 37.838 1.00 55.16 86 SER A CA 1
ATOM 694 C C . SER A 1 86 ? -54.856 27.153 38.047 1.00 55.16 86 SER A C 1
ATOM 696 O O . SER A 1 86 ? -54.590 27.674 39.120 1.00 55.16 86 SER A O 1
ATOM 698 N N . ASP A 1 87 ? -55.508 27.751 37.062 1.00 48.84 87 ASP A N 1
ATOM 699 C CA . ASP A 1 87 ? -56.689 28.588 37.271 1.00 48.84 87 ASP A CA 1
ATOM 700 C C . ASP A 1 87 ? -57.378 28.703 35.905 1.00 48.84 87 ASP A C 1
ATOM 702 O O . ASP A 1 87 ? -56.828 29.218 34.928 1.00 48.84 87 ASP A O 1
ATOM 706 N N . GLU A 1 88 ? -58.532 28.043 35.844 1.00 56.00 88 GLU A N 1
ATOM 707 C CA . GLU A 1 88 ? -59.617 28.272 34.898 1.00 56.00 88 GLU A CA 1
ATOM 708 C C . GLU A 1 88 ? -60.088 29.724 35.041 1.00 56.00 88 GLU A C 1
ATOM 710 O O . GLU A 1 88 ? -60.122 30.215 36.161 1.00 56.00 88 GLU A O 1
ATOM 715 N N . ASP A 1 89 ? -60.483 30.385 33.952 1.00 49.12 89 ASP A N 1
ATOM 716 C CA . ASP A 1 89 ? -61.635 31.291 33.984 1.00 49.12 89 ASP A CA 1
ATOM 717 C C . ASP A 1 89 ? -62.157 31.551 32.561 1.00 49.12 89 ASP A C 1
ATOM 719 O O . ASP A 1 89 ? -61.400 31.755 31.609 1.00 49.12 89 ASP A O 1
ATOM 723 N N . ASP A 1 90 ? -63.481 31.457 32.478 1.00 58.00 90 ASP A N 1
ATOM 724 C CA . ASP A 1 90 ? -64.400 31.527 31.345 1.00 58.00 90 ASP A CA 1
ATOM 725 C C . ASP A 1 90 ? -64.253 32.759 30.430 1.00 58.00 90 ASP A C 1
ATOM 727 O O . ASP A 1 90 ? -64.278 33.901 30.888 1.00 58.00 90 ASP A O 1
ATOM 731 N N . ASP A 1 91 ? -64.258 32.526 29.111 1.00 54.03 91 ASP A N 1
ATOM 732 C CA . ASP A 1 91 ? -64.662 33.526 28.114 1.00 54.03 91 ASP A CA 1
ATOM 733 C C . ASP A 1 91 ? -66.153 33.318 27.784 1.00 54.03 91 ASP A C 1
ATOM 735 O O . ASP A 1 91 ? -66.529 32.430 27.013 1.00 54.03 91 ASP A O 1
ATOM 739 N N . GLU A 1 92 ? -67.005 34.156 28.376 1.00 61.03 92 GLU A N 1
ATOM 740 C CA . GLU A 1 92 ? -68.394 34.377 27.968 1.00 61.03 92 GLU A CA 1
ATOM 741 C C . GLU A 1 92 ? -68.452 35.631 27.075 1.00 61.03 92 GLU A C 1
ATOM 743 O O . GLU A 1 92 ? -68.181 36.734 27.555 1.00 61.03 92 GLU A O 1
ATOM 748 N N . ALA A 1 93 ? -68.802 35.469 25.789 1.00 56.03 93 ALA A N 1
ATOM 749 C CA . ALA A 1 93 ? -69.490 36.469 24.949 1.00 56.03 93 ALA A CA 1
ATOM 750 C C . ALA A 1 93 ? -69.927 35.889 23.591 1.00 56.03 93 ALA A C 1
ATOM 752 O O . ALA A 1 93 ? -69.048 35.483 22.795 1.00 56.03 93 ALA A O 1
#

Secondary structure (DSSP, 8-state):
-HHHHHHHHTTT--HHHHHHHHHHHHHTTTT-HHHHHHHHHHTTTHHHHHHHHHHHHHHHHHHHHHHHHHTTSSS------------------

Radius of gyration: 28.95 Å; Cα contacts (8 Å, |Δi|>4): 35; chains: 1; bounding box: 82×48×55 Å

Sequence (93 aa):
MDAAIAALTSLGFSADDIRDTIYEILQAYDNDAVIGWRF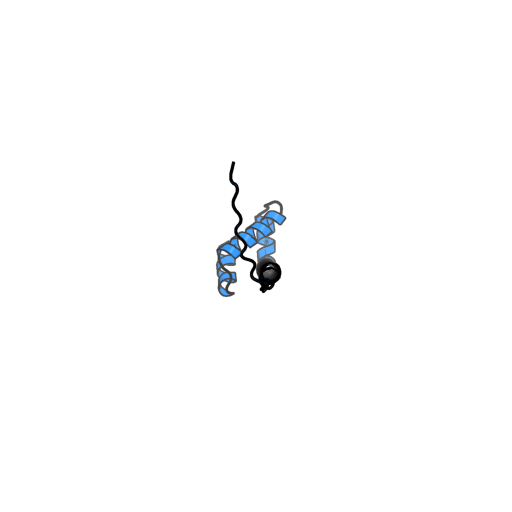IREYNYKMVVNMLQYKRMKEKQAKSKHEKKYASYSAEAPTKCYGMNSDEDDDEA

Solvent-accessible surface area (backbone atoms only — not comparable to full-atom values): 5800 Å² total; per-residue (Å²): 111,67,70,59,38,60,59,43,39,77,74,76,44,55,63,64,63,49,47,54,48,51,52,57,54,22,53,76,44,82,58,38,52,69,62,34,52,47,53,43,55,77,52,69,42,47,67,54,53,53,51,55,52,49,52,57,52,52,52,56,55,54,54,60,57,52,56,63,64,56,64,72,70,74,77,73,78,80,82,71,76,83,76,90,78,88,77,89,83,86,90,86,132

Mean predicted aligned error: 14.38 Å

Foldseek 3Di:
DVVQLVVVVVVVDHSVLLVVLLVVQCVVVVVPCVVSVVVCVVVVNVSSVVVSVVVVVVVVVVVVVVVVVVVVVPPDPPPPDDDDDDDDDDDDD